Protein AF-A0A317PTT8-F1 (afdb_monomer_lite)

Sequence (81 aa):
MSCVPYLAQTVTDPTHVGQSPRHAGKGFELVREVNEAGLIVLVAVLIKPTGRGVYMVKSTYPIGSGKLENRLRKGHMIATE

Secondary structure (DSSP, 8-state):
--SGGGHHHHHHS-SEEE--GGGTTTEEEEEEEEGGGTEEEEEEEEEP-STT--EEEEEEEEE-HHHHHHHHHTTSEEE--

Radius of gyration: 12.45 Å; chains: 1; bounding box: 28×28×34 Å

Structure (mmCIF, N/CA/C/O backbone):
data_AF-A0A317PTT8-F1
#
_entry.id   AF-A0A317PTT8-F1
#
loop_
_atom_site.group_PDB
_atom_site.id
_atom_site.type_symbol
_atom_site.label_atom_id
_atom_site.label_alt_id
_atom_site.label_comp_id
_atom_site.label_asym_id
_atom_site.label_entity_id
_atom_site.label_seq_id
_atom_site.pdbx_PDB_ins_code
_atom_site.Cartn_x
_atom_site.Cartn_y
_atom_site.Cartn_z
_atom_site.occupancy
_atom_site.B_iso_or_equiv
_atom_site.auth_seq_id
_atom_site.auth_comp_id
_atom_site.auth_asym_id
_atom_site.auth_atom_id
_atom_site.pdbx_PDB_model_num
ATOM 1 N N . MET A 1 1 ? -2.091 -7.908 16.934 1.00 62.81 1 MET A N 1
ATOM 2 C CA . MET A 1 1 ? -3.094 -7.986 15.849 1.00 62.81 1 MET A CA 1
ATOM 3 C C . MET A 1 1 ? -2.336 -8.130 14.529 1.00 62.81 1 MET A C 1
ATOM 5 O O . MET A 1 1 ? -1.378 -7.392 14.336 1.00 62.81 1 MET A O 1
ATOM 9 N N . SER A 1 2 ? -2.648 -9.125 13.694 1.00 83.25 2 SER A N 1
ATOM 10 C CA . SER A 1 2 ? -1.884 -9.414 12.463 1.00 83.25 2 SER A CA 1
ATOM 11 C C . SER A 1 2 ? -2.484 -8.691 11.256 1.00 83.25 2 SER A C 1
ATOM 13 O O . SER A 1 2 ? -3.701 -8.647 11.123 1.00 83.25 2 SER A O 1
ATOM 15 N N . CYS A 1 3 ? -1.644 -8.150 10.368 1.00 87.94 3 CYS A N 1
ATOM 16 C CA . CYS A 1 3 ? -2.086 -7.530 9.109 1.00 87.94 3 CYS A CA 1
ATOM 17 C C . CYS A 1 3 ? -2.293 -8.538 7.970 1.00 87.94 3 CYS A C 1
ATOM 19 O O . CYS A 1 3 ? -2.872 -8.188 6.947 1.00 87.94 3 CYS A O 1
ATOM 21 N N . VAL A 1 4 ? -1.809 -9.776 8.130 1.00 88.94 4 VAL A N 1
ATOM 22 C CA . VAL A 1 4 ? -1.833 -10.808 7.079 1.00 88.94 4 VAL A CA 1
ATOM 23 C C . VAL A 1 4 ? -3.240 -11.075 6.520 1.00 88.94 4 VAL A C 1
ATOM 25 O O . VAL A 1 4 ? -3.348 -11.148 5.298 1.00 88.94 4 VAL A O 1
ATOM 28 N N . PRO A 1 5 ? -4.318 -11.148 7.332 1.00 92.44 5 PRO A N 1
ATOM 29 C CA . PRO A 1 5 ? -5.667 -11.391 6.809 1.00 92.44 5 PRO A CA 1
ATOM 30 C C . PRO A 1 5 ? -6.158 -10.327 5.818 1.00 92.44 5 PRO A C 1
ATOM 32 O O . PRO A 1 5 ? -6.927 -10.636 4.917 1.00 92.44 5 PRO A O 1
ATOM 35 N N . TYR A 1 6 ? -5.681 -9.088 5.951 1.00 93.19 6 TYR A N 1
ATOM 36 C CA . TYR A 1 6 ? -6.120 -7.955 5.134 1.00 93.19 6 TYR A CA 1
ATOM 37 C C . TYR A 1 6 ? -5.218 -7.707 3.924 1.00 93.19 6 TYR A C 1
ATOM 39 O O . TYR A 1 6 ? -5.532 -6.862 3.093 1.00 93.19 6 TYR A O 1
ATOM 47 N N . LEU A 1 7 ? -4.110 -8.450 3.797 1.00 92.06 7 LEU A N 1
ATOM 48 C CA . LEU A 1 7 ? -3.125 -8.278 2.729 1.00 92.06 7 LEU A CA 1
ATOM 49 C C . LEU A 1 7 ? -3.770 -8.299 1.342 1.00 92.06 7 LEU A C 1
ATOM 51 O O . LEU A 1 7 ? -3.583 -7.365 0.567 1.00 92.06 7 LEU A O 1
ATOM 55 N N . ALA A 1 8 ? -4.500 -9.375 1.034 1.00 92.94 8 ALA A N 1
ATOM 56 C CA . ALA A 1 8 ? -5.103 -9.564 -0.280 1.00 92.94 8 ALA A CA 1
ATOM 57 C C . ALA A 1 8 ? -6.058 -8.410 -0.599 1.00 92.94 8 ALA A C 1
ATOM 59 O O . ALA A 1 8 ? -5.943 -7.789 -1.648 1.00 92.94 8 ALA A O 1
ATOM 60 N N . GLN A 1 9 ? -6.906 -8.062 0.367 1.00 93.81 9 GLN A N 1
ATOM 61 C CA . GLN A 1 9 ? -7.877 -6.987 0.252 1.00 93.81 9 GLN A CA 1
ATOM 62 C C . GLN A 1 9 ? -7.215 -5.607 0.052 1.00 93.81 9 GLN A C 1
ATOM 64 O O . GLN A 1 9 ? -7.663 -4.830 -0.786 1.00 93.81 9 GLN A O 1
ATOM 69 N N . THR A 1 10 ? -6.129 -5.297 0.771 1.00 95.19 10 THR A N 1
ATOM 70 C CA . THR A 1 10 ? -5.360 -4.053 0.573 1.00 95.19 10 THR A CA 1
ATOM 71 C C . THR A 1 10 ? -4.695 -3.993 -0.801 1.00 95.19 10 THR A C 1
ATOM 73 O O . THR A 1 10 ? -4.519 -2.906 -1.344 1.00 95.19 10 THR A O 1
ATOM 76 N N . VAL A 1 11 ? -4.307 -5.139 -1.367 1.00 94.06 11 VAL A N 1
ATOM 77 C CA . VAL A 1 11 ? -3.710 -5.200 -2.708 1.00 94.06 11 VAL A CA 1
ATOM 78 C C . VAL A 1 11 ? -4.763 -5.034 -3.802 1.00 94.06 11 VAL A C 1
ATOM 80 O O . VAL A 1 11 ? -4.499 -4.345 -4.782 1.00 94.06 11 VAL A O 1
ATOM 83 N N . THR A 1 12 ? -5.930 -5.664 -3.659 1.00 94.25 12 THR A N 1
ATOM 84 C CA . THR A 1 12 ? -6.975 -5.658 -4.694 1.00 94.25 12 THR A CA 1
ATOM 85 C C . THR A 1 12 ? -7.813 -4.388 -4.704 1.00 94.25 12 THR A C 1
ATOM 87 O O . THR A 1 12 ? -8.317 -4.013 -5.754 1.00 94.25 12 THR A O 1
ATOM 90 N N . ASP A 1 13 ? -7.993 -3.763 -3.544 1.00 94.88 13 ASP A N 1
ATOM 91 C CA . ASP A 1 13 ? -8.879 -2.615 -3.353 1.00 94.88 13 ASP A CA 1
ATOM 92 C C . ASP A 1 13 ? -8.291 -1.716 -2.241 1.00 94.88 13 ASP A C 1
ATOM 94 O O . ASP A 1 13 ? -8.709 -1.761 -1.077 1.00 94.88 13 ASP A O 1
ATOM 98 N N . PRO A 1 14 ? -7.190 -1.000 -2.527 1.00 96.19 14 PRO A N 1
ATOM 99 C CA . PRO A 1 14 ? -6.665 0.005 -1.610 1.00 96.19 14 PRO A CA 1
ATOM 100 C C . PRO A 1 14 ? -7.658 1.169 -1.479 1.00 96.19 14 PRO A C 1
ATOM 102 O O . PRO A 1 14 ? -8.407 1.449 -2.403 1.00 96.19 14 PRO A O 1
ATOM 105 N N . THR A 1 15 ? -7.634 1.878 -0.350 1.00 96.50 15 THR A N 1
ATOM 106 C CA . THR A 1 15 ? -8.289 3.196 -0.225 1.00 96.50 15 THR A CA 1
ATOM 107 C C . THR A 1 15 ? -7.340 4.335 -0.576 1.00 96.50 15 THR A C 1
ATOM 109 O O . THR A 1 15 ? -7.770 5.449 -0.863 1.00 96.50 15 THR A O 1
ATOM 112 N N . HIS A 1 16 ? -6.033 4.071 -0.529 1.00 96.62 16 HIS A N 1
ATOM 113 C CA . HIS A 1 16 ? -5.015 5.046 -0.866 1.00 96.62 16 HIS A CA 1
ATOM 114 C C . HIS A 1 16 ? -3.810 4.398 -1.538 1.00 96.62 16 HIS A C 1
ATOM 116 O O . HIS A 1 16 ? -3.396 3.284 -1.202 1.00 96.62 16 HIS A O 1
ATOM 122 N N . VAL A 1 17 ? -3.175 5.153 -2.429 1.00 95.81 17 VAL A N 1
ATOM 123 C CA . VAL A 1 17 ? -1.940 4.767 -3.114 1.00 95.81 17 VAL A CA 1
ATOM 124 C C . VAL A 1 17 ? -0.930 5.889 -2.983 1.00 95.81 17 VAL A C 1
ATOM 126 O O . VAL A 1 17 ? -1.266 7.071 -2.993 1.00 95.81 17 VAL A O 1
ATOM 129 N N . GLY A 1 18 ? 0.338 5.537 -2.835 1.00 93.94 18 GLY A N 1
ATOM 130 C CA . GLY A 1 18 ? 1.378 6.540 -2.715 1.00 93.94 18 GLY A CA 1
ATOM 131 C C . GLY A 1 18 ? 2.770 6.001 -2.929 1.00 93.94 18 GLY A C 1
ATOM 132 O O . GLY A 1 18 ? 2.985 4.840 -3.270 1.00 93.94 18 GLY A O 1
A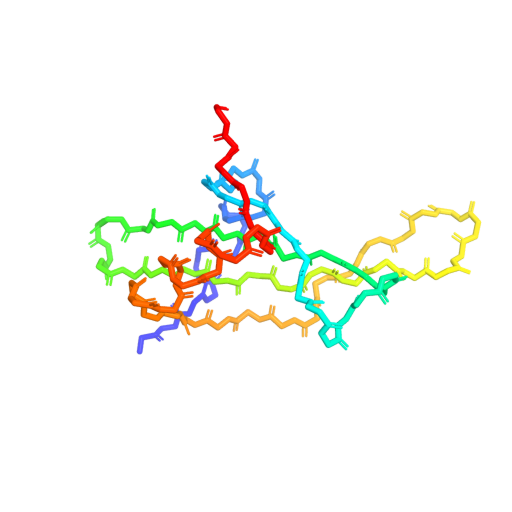TOM 133 N N . GLN A 1 19 ? 3.744 6.859 -2.682 1.00 90.00 19 GLN A N 1
ATOM 134 C CA . GLN A 1 19 ? 5.143 6.487 -2.702 1.00 90.00 19 GLN A CA 1
ATOM 135 C C . GLN A 1 19 ? 5.863 7.193 -1.562 1.00 90.00 19 GLN A C 1
ATOM 137 O O . GLN A 1 19 ? 5.948 8.419 -1.498 1.00 90.00 19 GLN A O 1
ATOM 142 N N . SER A 1 20 ? 6.439 6.402 -0.662 1.00 80.81 20 SER A N 1
ATOM 143 C CA . SER A 1 20 ? 7.353 6.922 0.347 1.00 80.81 20 SER A CA 1
ATOM 144 C C . SER A 1 20 ? 8.548 7.616 -0.324 1.00 80.81 20 SER A C 1
ATOM 146 O O . SER A 1 20 ? 9.207 6.997 -1.166 1.00 80.81 20 SER A O 1
ATOM 148 N N . PRO A 1 21 ? 8.937 8.826 0.122 1.00 81.19 21 PRO A N 1
ATOM 149 C CA . PRO A 1 21 ? 10.142 9.505 -0.360 1.00 81.19 21 PRO A CA 1
ATOM 150 C C . PRO A 1 21 ? 11.411 8.662 -0.200 1.00 81.19 21 PRO A C 1
ATOM 152 O O . PRO A 1 21 ? 12.328 8.735 -1.009 1.00 81.19 21 PRO A O 1
ATOM 155 N N . ARG A 1 22 ? 11.456 7.798 0.828 1.00 80.44 22 ARG A N 1
ATOM 156 C CA . ARG A 1 22 ? 12.593 6.891 1.072 1.00 80.44 22 ARG A CA 1
ATOM 157 C C . ARG A 1 22 ? 12.704 5.775 0.027 1.00 80.44 22 ARG A C 1
ATOM 159 O O . ARG A 1 22 ? 13.715 5.071 -0.020 1.00 80.44 22 ARG A O 1
ATOM 166 N N . HIS A 1 23 ? 11.656 5.561 -0.764 1.00 77.44 23 HIS A N 1
ATOM 167 C CA . HIS A 1 23 ? 11.545 4.498 -1.762 1.00 77.44 23 HIS A CA 1
ATOM 168 C C . HIS A 1 23 ? 11.159 5.040 -3.145 1.00 77.44 23 HIS A C 1
ATOM 170 O O . HIS A 1 23 ? 10.670 4.280 -3.981 1.00 77.44 23 HIS A O 1
ATOM 176 N N . ALA A 1 24 ? 11.421 6.329 -3.392 1.00 81.19 24 ALA A N 1
ATOM 177 C CA . ALA A 1 24 ? 11.221 6.956 -4.690 1.00 81.19 24 ALA A CA 1
ATOM 178 C C . ALA A 1 24 ? 11.903 6.143 -5.804 1.00 81.19 24 ALA A C 1
ATOM 180 O O . ALA A 1 24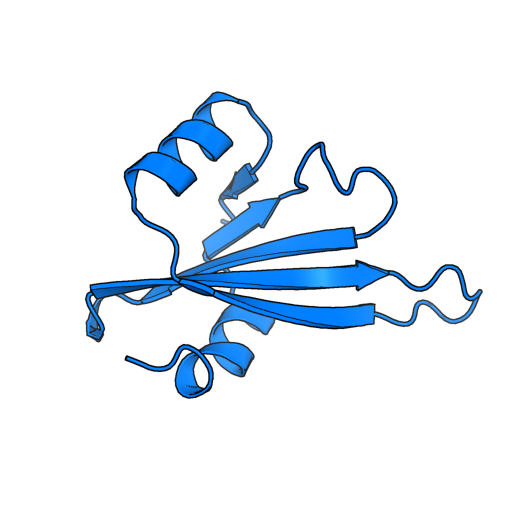 ? 13.053 5.717 -5.672 1.00 81.19 24 ALA A O 1
ATOM 181 N N . GLY A 1 25 ? 11.153 5.862 -6.868 1.00 81.56 25 GLY A N 1
ATOM 182 C CA . GLY A 1 25 ? 11.598 5.074 -8.021 1.00 81.56 25 GLY A CA 1
ATOM 183 C C . GLY A 1 25 ? 11.781 3.569 -7.778 1.00 81.56 25 GLY A C 1
ATOM 184 O O . GLY A 1 25 ? 12.148 2.858 -8.707 1.00 81.56 25 GLY A O 1
ATOM 185 N N . LYS A 1 26 ? 11.535 3.052 -6.564 1.00 84.50 26 LYS A N 1
ATOM 186 C CA . LYS A 1 26 ? 11.723 1.620 -6.232 1.00 84.50 26 LYS A CA 1
ATOM 187 C C . LYS A 1 26 ? 10.417 0.838 -6.102 1.00 84.50 26 LYS A C 1
ATOM 189 O O . LYS A 1 26 ? 10.431 -0.391 -6.098 1.00 84.50 26 LYS A O 1
ATOM 194 N N . GLY A 1 27 ? 9.300 1.532 -5.935 1.00 88.38 27 GLY A N 1
ATOM 195 C CA . GLY A 1 27 ? 8.014 0.913 -5.646 1.00 88.38 27 GLY A CA 1
ATOM 196 C C . GLY A 1 27 ? 6.974 1.920 -5.184 1.00 88.38 27 GLY A C 1
ATOM 197 O O . GLY A 1 27 ? 7.230 3.122 -5.193 1.00 88.38 27 GLY A O 1
ATOM 198 N N . PHE A 1 28 ? 5.826 1.420 -4.755 1.00 92.50 28 PHE A N 1
ATOM 199 C CA . PHE A 1 28 ? 4.708 2.202 -4.240 1.00 92.50 28 PHE A CA 1
ATOM 200 C C . PHE A 1 28 ? 4.129 1.534 -2.990 1.00 92.50 28 PHE A C 1
ATOM 202 O O . PHE A 1 28 ? 4.498 0.422 -2.611 1.00 92.50 28 PHE A O 1
ATOM 209 N N . GLU A 1 29 ? 3.262 2.250 -2.297 1.00 94.88 29 GLU A N 1
ATOM 210 C CA . GLU A 1 29 ? 2.581 1.801 -1.093 1.00 94.88 29 GLU A CA 1
ATOM 211 C C . GLU A 1 29 ? 1.080 1.783 -1.371 1.00 94.88 29 GLU A C 1
ATOM 213 O O . GLU A 1 29 ? 0.536 2.748 -1.906 1.00 94.88 29 GLU A O 1
ATOM 218 N N . LEU A 1 30 ? 0.436 0.681 -1.000 1.00 96.12 30 LEU A N 1
ATOM 219 C CA . LEU A 1 30 ? -1.009 0.503 -1.003 1.00 96.12 30 LEU A CA 1
ATOM 220 C C . LEU A 1 30 ? -1.483 0.574 0.443 1.00 96.12 30 LEU A C 1
ATOM 222 O O . LEU A 1 30 ? -0.904 -0.081 1.313 1.00 96.12 30 LEU A O 1
ATOM 226 N N . VAL A 1 31 ? -2.501 1.376 0.716 1.00 96.50 31 VAL A N 1
ATOM 227 C CA . VAL A 1 31 ? -3.072 1.514 2.054 1.00 96.50 31 VAL A CA 1
ATOM 228 C C . VAL A 1 31 ? -4.559 1.230 2.003 1.00 96.50 31 VAL A C 1
ATOM 230 O O . VAL A 1 31 ? -5.245 1.657 1.080 1.00 96.50 31 VAL A O 1
ATOM 233 N N . ARG A 1 32 ? -5.051 0.520 3.019 1.00 96.12 32 ARG A N 1
ATOM 234 C CA . ARG A 1 32 ? -6.477 0.315 3.250 1.00 96.12 32 ARG A CA 1
ATOM 235 C C . ARG A 1 32 ? -6.827 0.589 4.702 1.00 96.12 32 ARG A C 1
ATOM 237 O O . ARG A 1 32 ? -6.174 0.078 5.613 1.00 96.12 32 ARG A O 1
ATOM 244 N N . GLU A 1 33 ? -7.890 1.351 4.897 1.00 94.62 33 GLU A N 1
ATOM 245 C CA . GLU A 1 33 ? -8.561 1.485 6.187 1.00 94.62 33 GLU A CA 1
ATOM 246 C C . GLU A 1 33 ? -9.558 0.332 6.347 1.00 94.62 33 GLU A C 1
ATOM 248 O O . GLU A 1 33 ? -10.453 0.139 5.524 1.00 94.62 33 GLU A O 1
ATOM 253 N N . VAL A 1 34 ? -9.364 -0.488 7.377 1.00 91.19 34 VAL A N 1
ATOM 254 C CA . VAL A 1 34 ? -10.188 -1.655 7.699 1.00 91.19 34 VAL A CA 1
ATOM 255 C C . VAL A 1 34 ? -11.011 -1.317 8.938 1.00 91.19 34 VAL A C 1
ATOM 257 O O . VAL A 1 34 ? -10.598 -1.578 10.070 1.00 91.19 34 VAL A O 1
ATOM 260 N N . ASN A 1 35 ? -12.173 -0.702 8.715 1.00 86.12 35 ASN A N 1
ATOM 261 C CA . ASN A 1 35 ? -13.022 -0.146 9.775 1.00 86.12 35 ASN A CA 1
ATOM 262 C C . ASN A 1 35 ? -13.458 -1.196 10.809 1.00 86.12 35 ASN A C 1
ATOM 264 O O . ASN A 1 35 ? -13.362 -0.948 12.007 1.00 86.12 35 ASN A O 1
ATOM 268 N N . GLU A 1 36 ? -13.848 -2.391 10.360 1.00 85.12 36 GLU A N 1
ATOM 269 C CA . GLU A 1 36 ? -14.269 -3.513 11.220 1.00 85.12 36 GLU A CA 1
ATOM 270 C C . GLU A 1 36 ? -13.175 -3.957 12.203 1.00 85.12 36 GLU A C 1
ATOM 272 O O . GLU A 1 36 ? -13.465 -4.445 13.293 1.00 85.12 36 GLU A O 1
ATOM 277 N N . ALA A 1 37 ? -11.909 -3.765 11.825 1.00 83.75 37 ALA A N 1
ATOM 278 C CA . ALA A 1 37 ? -10.744 -4.131 12.620 1.00 83.75 37 ALA A CA 1
ATOM 279 C C . ALA A 1 37 ? -10.112 -2.939 13.357 1.00 83.75 37 ALA A C 1
ATOM 281 O O . ALA A 1 37 ? -9.144 -3.133 14.095 1.00 83.75 37 ALA A O 1
ATOM 282 N N . GLY A 1 38 ? -10.598 -1.713 13.123 1.00 87.12 38 GLY A N 1
ATOM 283 C CA . GLY A 1 38 ? -9.975 -0.482 13.617 1.00 87.12 38 GLY A CA 1
ATOM 284 C C . GLY A 1 38 ? -8.511 -0.334 13.186 1.00 87.12 38 GLY A C 1
ATOM 285 O O . GLY A 1 38 ? -7.685 0.149 13.961 1.00 87.12 38 GLY A O 1
ATOM 286 N N . LEU A 1 39 ? -8.161 -0.811 11.985 1.00 92.19 39 LEU A N 1
ATOM 287 C CA . LEU A 1 39 ? -6.776 -0.950 11.532 1.00 92.19 39 LEU A CA 1
ATOM 288 C C . LEU A 1 39 ? -6.550 -0.232 10.204 1.00 92.19 39 LEU A C 1
ATOM 290 O O . LEU A 1 39 ? -7.344 -0.366 9.282 1.00 92.19 39 LEU A O 1
ATOM 294 N N . ILE A 1 40 ? -5.413 0.448 10.064 1.00 95.38 40 ILE A N 1
ATOM 295 C CA . ILE A 1 40 ? -4.950 0.955 8.769 1.00 95.38 40 ILE A CA 1
ATOM 296 C C . ILE A 1 40 ? -3.768 0.102 8.332 1.00 95.38 40 ILE A C 1
ATOM 298 O O . ILE A 1 40 ? -2.715 0.101 8.975 1.00 95.38 40 ILE A O 1
ATOM 302 N N . VAL A 1 41 ? -3.947 -0.650 7.252 1.00 95.69 41 VAL A N 1
ATOM 303 C CA . VAL A 1 41 ? -2.950 -1.591 6.740 1.00 95.69 41 VAL A CA 1
ATOM 304 C C . VAL A 1 41 ? -2.191 -0.939 5.603 1.00 95.69 41 VAL A C 1
ATOM 306 O O . VAL A 1 41 ? -2.794 -0.449 4.654 1.00 95.69 41 VAL A O 1
ATOM 309 N N . LEU A 1 42 ? -0.863 -0.958 5.692 1.00 95.38 42 LEU A N 1
ATOM 310 C CA . LEU A 1 42 ? 0.023 -0.557 4.608 1.00 95.38 42 LEU A CA 1
ATOM 311 C C . LEU A 1 42 ? 0.717 -1.788 4.033 1.00 95.38 42 LEU A C 1
ATOM 313 O O . LEU A 1 42 ? 1.354 -2.546 4.767 1.00 95.38 42 LEU A O 1
ATOM 317 N N . VAL A 1 43 ? 0.653 -1.931 2.712 1.00 94.31 43 VAL A N 1
ATOM 318 C CA . VAL A 1 43 ? 1.394 -2.911 1.916 1.00 94.31 43 VAL A CA 1
ATOM 319 C C . VAL A 1 43 ? 2.400 -2.170 1.036 1.00 94.31 43 VAL A C 1
ATOM 321 O O . VAL A 1 43 ? 2.032 -1.381 0.169 1.00 94.31 43 VAL A O 1
ATOM 324 N N . ALA A 1 44 ? 3.693 -2.413 1.247 1.00 91.56 44 ALA A N 1
ATOM 325 C CA . ALA A 1 44 ? 4.749 -1.858 0.409 1.00 91.56 44 ALA A CA 1
ATOM 326 C C . ALA A 1 44 ? 5.032 -2.801 -0.765 1.00 91.56 44 ALA A C 1
ATOM 328 O O . ALA A 1 44 ? 5.461 -3.942 -0.565 1.00 91.56 44 ALA A O 1
ATOM 329 N N . VAL A 1 45 ? 4.843 -2.307 -1.985 1.00 89.50 45 VAL A N 1
ATOM 330 C CA . VAL A 1 45 ? 5.066 -3.040 -3.232 1.00 89.50 45 VAL A CA 1
ATOM 331 C C . VAL A 1 45 ? 6.331 -2.513 -3.897 1.00 89.50 45 VAL A C 1
ATOM 333 O O . VAL A 1 45 ? 6.427 -1.341 -4.249 1.00 89.50 45 VAL A O 1
ATOM 336 N N . LEU A 1 46 ? 7.325 -3.376 -4.078 1.00 87.44 46 LEU A N 1
ATOM 337 C CA . LEU A 1 46 ? 8.505 -3.073 -4.879 1.00 87.44 46 LEU A CA 1
ATOM 338 C C . LEU A 1 46 ? 8.266 -3.433 -6.339 1.00 87.44 46 LEU A C 1
ATOM 340 O O . LEU A 1 46 ? 7.708 -4.485 -6.647 1.00 87.44 46 LEU A O 1
ATOM 344 N N . ILE A 1 47 ? 8.787 -2.595 -7.227 1.00 81.94 47 ILE A N 1
ATOM 345 C CA . ILE A 1 47 ? 8.893 -2.900 -8.650 1.00 81.94 47 ILE A CA 1
ATOM 346 C C . ILE A 1 47 ? 10.307 -3.421 -8.872 1.00 81.94 47 ILE A C 1
ATOM 348 O O . ILE A 1 47 ? 11.286 -2.705 -8.645 1.00 81.94 47 ILE A O 1
ATOM 352 N N . LYS A 1 48 ? 10.446 -4.679 -9.297 1.00 77.38 48 LYS A N 1
ATOM 353 C CA . LYS A 1 48 ? 11.750 -5.157 -9.759 1.00 77.38 48 LYS A CA 1
ATOM 354 C C . LYS A 1 48 ? 12.038 -4.519 -11.121 1.00 77.38 48 LYS A C 1
ATOM 356 O O . LYS A 1 48 ? 11.173 -4.588 -11.994 1.00 77.38 48 LYS A O 1
ATOM 361 N N . PRO A 1 49 ? 13.245 -3.968 -11.348 1.00 66.25 49 PRO A N 1
ATOM 362 C CA . PRO A 1 49 ? 13.644 -3.379 -12.626 1.00 66.25 49 PRO A CA 1
ATOM 363 C C . PRO A 1 49 ? 13.962 -4.481 -13.649 1.00 66.25 49 PRO A C 1
ATOM 365 O O . PRO A 1 49 ? 15.046 -4.561 -14.212 1.00 66.25 49 PRO A O 1
ATOM 368 N N . THR A 1 50 ? 13.027 -5.402 -13.840 1.00 68.94 50 THR A N 1
ATOM 369 C CA . THR A 1 50 ? 13.082 -6.428 -14.876 1.00 68.94 50 THR A CA 1
ATOM 370 C C . THR A 1 50 ? 12.145 -5.994 -15.990 1.00 68.94 50 THR A C 1
ATOM 372 O O . THR A 1 50 ? 11.028 -5.572 -15.694 1.00 68.94 50 THR A O 1
ATOM 375 N N . GLY A 1 51 ? 12.530 -6.182 -17.255 1.00 67.12 51 GLY A N 1
ATOM 376 C CA . GLY A 1 51 ? 11.683 -5.868 -18.420 1.00 67.12 51 GLY A CA 1
ATOM 377 C C . GLY A 1 51 ? 10.364 -6.656 -18.514 1.00 67.12 51 GLY A C 1
ATOM 378 O O . GLY A 1 51 ? 9.660 -6.545 -19.505 1.00 67.12 51 GLY A O 1
ATOM 379 N N . ARG A 1 52 ? 10.032 -7.463 -17.497 1.00 76.06 52 ARG A N 1
ATOM 380 C CA . ARG A 1 52 ? 8.794 -8.245 -17.373 1.00 76.06 52 ARG A CA 1
ATOM 381 C C . ARG A 1 52 ? 7.768 -7.631 -16.412 1.00 76.06 52 ARG A C 1
ATOM 383 O O . ARG A 1 52 ? 6.738 -8.249 -16.187 1.00 76.06 52 ARG A O 1
ATOM 390 N N . GLY A 1 53 ? 8.053 -6.469 -15.812 1.00 72.88 53 GLY A N 1
ATOM 391 C CA . GLY A 1 53 ? 7.101 -5.783 -14.927 1.00 72.88 53 GLY A CA 1
ATOM 392 C C . GLY A 1 53 ? 6.726 -6.594 -13.681 1.00 72.88 53 GLY A C 1
ATOM 393 O O . GLY A 1 53 ? 5.552 -6.738 -13.367 1.00 72.88 53 GLY A O 1
ATOM 394 N N . VAL A 1 54 ? 7.708 -7.173 -12.980 1.00 83.38 54 VAL A N 1
ATOM 395 C CA . VAL A 1 54 ? 7.444 -7.968 -11.770 1.00 83.38 54 VAL A CA 1
ATOM 396 C C . VAL A 1 54 ? 7.258 -7.054 -10.556 1.00 83.38 54 VAL A C 1
ATOM 398 O O . VAL A 1 54 ? 8.183 -6.343 -10.154 1.00 83.38 54 VAL A O 1
ATOM 401 N N . TYR A 1 55 ? 6.086 -7.145 -9.929 1.00 86.88 55 TYR A N 1
ATOM 402 C CA . TYR A 1 55 ? 5.743 -6.473 -8.676 1.00 86.88 55 TYR A CA 1
ATOM 403 C C . TYR A 1 55 ? 5.847 -7.460 -7.510 1.00 86.88 55 TYR A C 1
ATOM 405 O O . TYR A 1 55 ? 5.433 -8.612 -7.623 1.00 86.88 55 TYR A O 1
ATOM 413 N N . MET A 1 56 ? 6.409 -7.030 -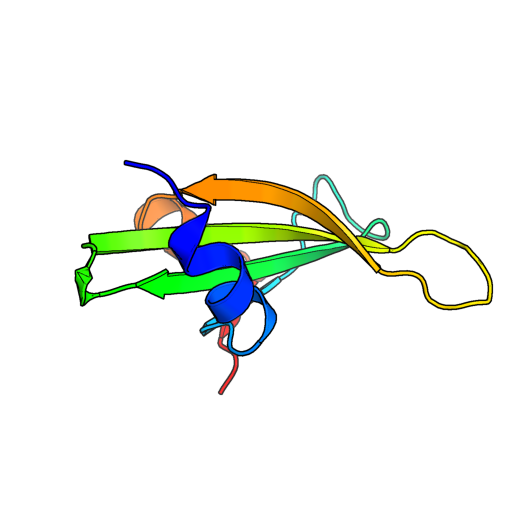6.382 1.00 87.94 56 MET A N 1
ATOM 414 C CA . MET A 1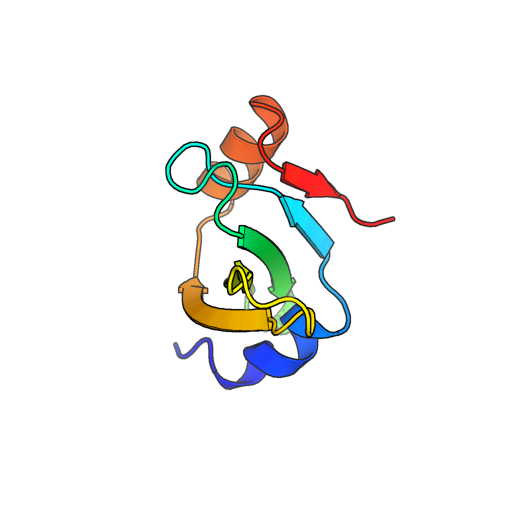 56 ? 6.580 -7.875 -5.199 1.00 87.94 56 MET A CA 1
ATOM 415 C C . MET A 1 56 ? 6.137 -7.146 -3.941 1.00 87.94 56 MET A C 1
ATOM 417 O O . MET A 1 56 ? 6.633 -6.057 -3.650 1.00 87.94 56 MET A O 1
ATOM 421 N N . VAL A 1 57 ? 5.289 -7.783 -3.135 1.00 88.94 57 VAL A N 1
ATOM 422 C CA . VAL A 1 57 ? 5.028 -7.298 -1.778 1.00 88.94 57 VAL A CA 1
ATOM 423 C C . VAL A 1 57 ? 6.285 -7.498 -0.937 1.00 88.94 57 VAL A C 1
ATOM 425 O O . VAL A 1 57 ? 6.761 -8.618 -0.765 1.00 88.94 57 VAL A O 1
ATOM 428 N N . LYS A 1 58 ? 6.841 -6.400 -0.427 1.00 88.69 58 LYS A N 1
ATOM 429 C CA . LYS A 1 58 ? 8.054 -6.409 0.398 1.00 88.69 58 LYS A CA 1
ATOM 430 C C . LYS A 1 58 ? 7.731 -6.481 1.881 1.00 88.69 58 LYS A C 1
ATOM 432 O O . LYS A 1 58 ? 8.449 -7.126 2.640 1.00 88.69 58 LYS A O 1
ATOM 437 N N . SER A 1 59 ? 6.704 -5.756 2.304 1.00 89.62 59 SER A N 1
ATOM 438 C CA . SER A 1 59 ? 6.319 -5.683 3.705 1.00 89.62 59 SER A CA 1
ATOM 439 C C . SER A 1 59 ? 4.867 -5.269 3.860 1.00 89.62 59 SER A C 1
ATOM 441 O O . SER A 1 59 ? 4.321 -4.551 3.022 1.00 89.62 59 SER A O 1
ATOM 443 N N . THR A 1 60 ? 4.285 -5.704 4.974 1.00 93.50 60 THR A N 1
ATOM 444 C CA . THR A 1 60 ? 2.915 -5.389 5.366 1.00 93.50 60 THR A CA 1
ATOM 445 C C . THR A 1 60 ? 2.892 -5.110 6.855 1.00 93.50 60 THR A C 1
ATOM 447 O O . THR A 1 60 ? 3.371 -5.930 7.639 1.00 93.50 60 THR A O 1
ATOM 450 N N . TYR A 1 61 ? 2.390 -3.947 7.254 1.00 92.94 61 TYR A N 1
ATOM 451 C CA . TYR A 1 61 ? 2.390 -3.525 8.654 1.00 92.94 61 TYR A CA 1
ATOM 452 C C . TYR A 1 61 ? 1.306 -2.474 8.917 1.00 92.94 61 TYR A C 1
ATOM 454 O O . TYR A 1 61 ? 0.889 -1.774 7.988 1.00 92.94 61 TYR A O 1
ATOM 462 N N . PRO A 1 62 ? 0.844 -2.341 10.172 1.00 94.75 62 PRO A N 1
ATOM 463 C CA . PRO A 1 62 ? -0.177 -1.366 10.494 1.00 94.75 62 PRO A CA 1
ATOM 464 C C . PRO A 1 62 ? 0.438 0.029 10.610 1.00 94.75 62 PRO A C 1
ATOM 466 O O . PRO A 1 62 ? 1.600 0.196 10.999 1.00 94.75 62 PRO A O 1
ATOM 469 N N . ILE A 1 63 ? -0.351 1.048 10.298 1.00 94.44 63 ILE A N 1
ATOM 470 C CA . ILE A 1 63 ? -0.014 2.452 10.534 1.00 94.44 63 ILE A CA 1
ATOM 471 C C . ILE A 1 63 ? -1.125 3.128 11.344 1.00 94.44 63 ILE A C 1
ATOM 473 O O . ILE A 1 63 ? -2.252 2.650 11.381 1.00 94.44 63 ILE A O 1
ATOM 477 N N . GLY A 1 64 ? -0.800 4.232 12.019 1.00 94.19 64 GLY A N 1
ATOM 478 C CA . GLY A 1 64 ? -1.802 5.066 12.692 1.00 94.19 64 GLY A CA 1
ATOM 479 C C . GLY A 1 64 ? -2.395 6.124 11.757 1.00 94.19 64 GLY A C 1
ATOM 480 O O . GLY A 1 64 ? -1.730 6.536 10.800 1.00 94.19 64 GLY A O 1
ATOM 481 N N . SER A 1 65 ? -3.592 6.617 12.083 1.00 93.75 65 SER A N 1
ATOM 482 C CA . SER A 1 65 ? -4.306 7.670 11.338 1.00 93.75 65 SER A CA 1
ATOM 483 C C . SER A 1 65 ? -3.453 8.920 11.121 1.00 93.75 65 SER A C 1
ATOM 485 O O . SER A 1 65 ? -3.255 9.337 9.984 1.00 93.75 65 SER A O 1
ATOM 487 N N . GLY A 1 66 ? -2.787 9.427 12.164 1.00 94.75 66 GLY A N 1
ATOM 488 C CA . GLY A 1 66 ? -1.910 10.599 12.037 1.00 94.75 66 GLY A CA 1
ATOM 489 C C . GLY A 1 66 ? -0.736 10.408 11.059 1.00 94.75 66 GLY A C 1
ATOM 490 O O . GLY A 1 66 ? -0.249 11.369 10.459 1.00 94.75 66 GLY A O 1
ATOM 491 N N . LYS A 1 67 ? -0.275 9.165 10.836 1.00 93.38 67 LYS A N 1
ATOM 492 C CA . LYS A 1 67 ? 0.749 8.875 9.815 1.00 93.38 67 LYS A CA 1
ATOM 493 C C . LYS A 1 67 ? 0.162 8.934 8.405 1.00 93.38 67 LYS A C 1
ATOM 495 O O . LYS A 1 67 ? 0.855 9.425 7.512 1.00 93.38 67 LYS A O 1
ATOM 500 N N . LEU A 1 68 ? -1.062 8.440 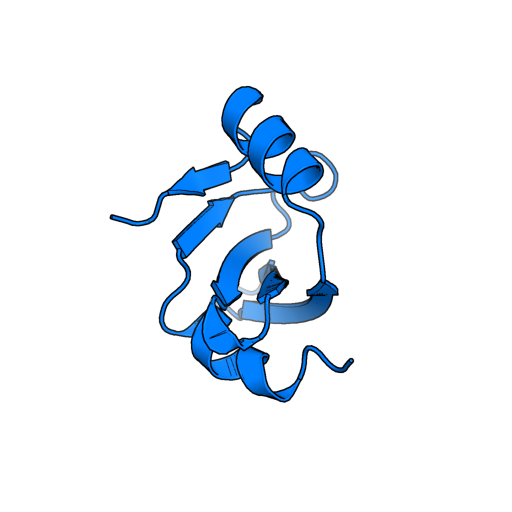8.214 1.00 93.94 68 LEU A N 1
ATOM 501 C CA . LEU A 1 68 ? -1.792 8.529 6.948 1.00 93.94 68 LEU A CA 1
ATOM 502 C C . LEU A 1 68 ? -2.093 9.996 6.607 1.00 93.94 68 LEU A C 1
ATOM 504 O O . LEU A 1 68 ? -1.648 10.476 5.567 1.00 93.94 68 LEU A O 1
ATOM 508 N N . GLU A 1 69 ? -2.696 10.740 7.533 1.00 95.19 69 GLU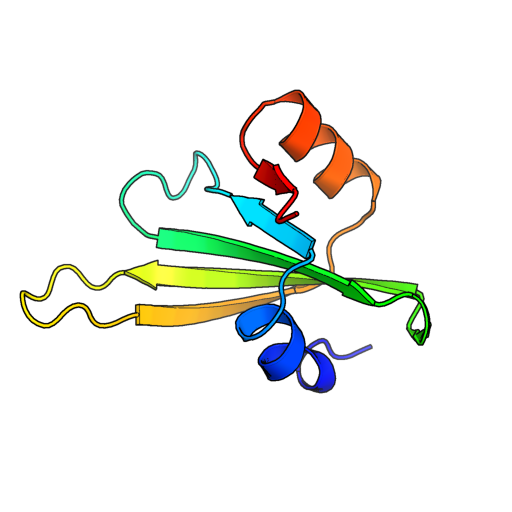 A N 1
ATOM 509 C CA . GLU A 1 69 ? -3.007 12.170 7.385 1.00 95.19 69 GLU A CA 1
ATOM 510 C C . GLU A 1 69 ? -1.772 12.999 7.017 1.00 95.19 69 GLU A C 1
ATOM 512 O O . GLU A 1 69 ? -1.786 13.794 6.077 1.00 95.19 69 GLU A O 1
ATOM 517 N N . ASN A 1 70 ? -0.646 12.785 7.705 1.00 94.38 70 ASN A N 1
ATOM 518 C CA . ASN A 1 70 ? 0.586 13.508 7.399 1.00 94.38 70 ASN A CA 1
ATOM 519 C C . ASN A 1 70 ? 1.147 13.168 6.007 1.00 94.38 70 ASN A C 1
ATOM 521 O O . ASN A 1 70 ? 1.805 14.011 5.399 1.00 94.38 70 ASN A O 1
ATOM 525 N N . ARG A 1 71 ? 0.928 11.949 5.499 1.00 93.25 71 ARG A N 1
ATOM 526 C CA . ARG A 1 71 ? 1.364 11.547 4.151 1.00 93.25 71 ARG A CA 1
ATOM 527 C C . ARG A 1 71 ? 0.470 12.128 3.064 1.00 93.25 71 ARG A C 1
ATOM 529 O O . ARG A 1 71 ? 1.016 12.598 2.068 1.00 93.25 71 ARG A O 1
ATOM 536 N N . LEU A 1 72 ? -0.841 12.165 3.296 1.00 94.44 72 LEU A N 1
ATOM 537 C CA . LEU A 1 72 ? -1.807 12.865 2.448 1.00 94.44 72 LEU A CA 1
ATOM 538 C C . LEU A 1 72 ? -1.456 14.351 2.347 1.00 94.44 72 LEU A C 1
ATOM 540 O O . LEU A 1 72 ? -1.209 14.867 1.262 1.00 94.44 72 LEU A O 1
ATOM 544 N N . ARG A 1 73 ? -1.288 15.019 3.494 1.00 95.62 73 ARG A N 1
ATOM 545 C CA . ARG A 1 73 ? -0.935 16.447 3.565 1.00 95.62 73 ARG A CA 1
ATOM 546 C C . ARG A 1 73 ? 0.374 16.788 2.844 1.00 95.62 73 ARG A C 1
ATOM 548 O O . ARG A 1 73 ? 0.529 17.893 2.340 1.00 95.62 73 ARG A O 1
ATOM 555 N N . LYS A 1 74 ? 1.339 15.864 2.826 1.00 93.38 74 LYS A N 1
ATOM 556 C CA . LYS A 1 74 ? 2.634 16.037 2.145 1.00 93.38 74 LYS A CA 1
ATOM 557 C C . LYS A 1 74 ? 2.620 15.629 0.667 1.00 93.38 74 LYS A C 1
ATOM 559 O O . LYS A 1 74 ? 3.668 15.692 0.031 1.00 93.38 74 LYS A O 1
ATOM 564 N N . GLY A 1 75 ? 1.485 15.172 0.137 1.00 92.56 75 GLY A N 1
ATOM 565 C CA . GLY A 1 75 ? 1.376 14.697 -1.244 1.00 92.56 75 GLY A CA 1
ATOM 566 C C . GLY A 1 75 ? 2.164 13.413 -1.518 1.00 92.56 75 GLY A C 1
ATOM 567 O O . GLY A 1 75 ? 2.538 13.146 -2.653 1.00 92.56 75 GLY A O 1
ATOM 568 N N . HIS A 1 76 ? 2.472 12.620 -0.487 1.00 92.31 76 HIS A N 1
ATOM 569 C CA . HIS A 1 76 ? 3.138 11.318 -0.650 1.00 92.31 76 HIS A CA 1
ATOM 570 C C . HIS A 1 76 ? 2.147 10.174 -0.876 1.00 92.31 76 HIS A C 1
ATOM 572 O O . HIS A 1 76 ? 2.557 9.043 -1.132 1.00 92.31 76 HIS A O 1
ATOM 578 N N . MET A 1 77 ? 0.857 10.454 -0.717 1.00 93.50 77 MET A N 1
ATOM 579 C CA . MET A 1 77 ? -0.239 9.508 -0.832 1.00 93.50 77 MET A CA 1
ATOM 580 C C . MET A 1 77 ? -1.475 10.253 -1.329 1.00 93.50 77 MET A C 1
ATOM 582 O O . MET A 1 77 ? -1.641 11.431 -1.010 1.00 93.50 77 MET A O 1
ATOM 586 N N . ILE A 1 78 ? -2.310 9.565 -2.096 1.00 94.88 78 ILE A N 1
ATOM 587 C CA . ILE A 1 78 ? -3.584 10.051 -2.627 1.00 94.88 78 ILE A CA 1
ATOM 588 C C . ILE A 1 78 ? -4.668 9.005 -2.368 1.00 94.88 78 ILE A C 1
ATOM 590 O O . ILE A 1 78 ? -4.353 7.820 -2.238 1.00 94.88 78 ILE A O 1
ATOM 594 N N . ALA A 1 79 ? -5.922 9.441 -2.276 1.00 94.69 79 ALA A N 1
ATOM 595 C CA . ALA A 1 79 ? -7.058 8.529 -2.243 1.00 94.69 79 ALA A CA 1
ATOM 596 C C . ALA A 1 79 ? -7.221 7.848 -3.609 1.00 94.69 79 ALA A C 1
ATOM 598 O O . ALA A 1 79 ? -6.969 8.464 -4.646 1.00 94.69 79 ALA A O 1
ATOM 599 N N . THR A 1 80 ? -7.600 6.576 -3.596 1.00 90.44 80 THR A N 1
ATOM 600 C CA . THR A 1 80 ? -8.097 5.872 -4.778 1.00 90.44 80 THR A CA 1
ATOM 601 C C . THR A 1 80 ? -9.609 5.990 -4.750 1.00 90.44 80 THR A C 1
ATOM 603 O O . THR A 1 80 ? -10.238 5.468 -3.835 1.00 90.44 80 THR A O 1
ATOM 606 N N . GLU A 1 81 ? -10.145 6.789 -5.668 1.00 71.62 81 GLU A N 1
ATOM 607 C CA . GLU A 1 81 ? -11.583 7.044 -5.828 1.00 71.62 81 GLU A CA 1
ATOM 608 C C . GLU A 1 81 ? -12.400 5.759 -6.015 1.00 71.62 81 GLU A C 1
ATOM 610 O O . GLU A 1 81 ? -11.883 4.821 -6.670 1.00 71.62 81 GLU A O 1
#

pLDDT: mean 89.06, std 7.83, range [62.81, 96.62]

Organism: NCBI:txid274592

Foldseek 3Di:
DDCVVCVVVQVVPAQKKFADPVQPPFFIKGWHCDPVVNWIKIWTWGFDPDPVGDIDGPDIDTDDPVVVVVCVVVVRMDGDD